Protein AF-A0A397CQ37-F1 (afdb_monomer_lite)

Secondary structure (DSSP, 8-state):
-HHHHHHHHHHHHTT-SSPP-PPPPPHHHHHHHHHHHHTTS-HHHHHHHHHHTT-S---------------HHHHHHHHHH--------TTTT--------

Foldseek 3Di:
DVVVLQVVQCVVCPVPPDDRDDDDDDPVVVVVVVCVVCVPPDPCVVVVVCVVVVPPVPDPPPPDPPPPPDPPVNVVVCCVVPPPPPPPDPVVPDPPPDDDD

Organism: Aphanomyces astaci (NCBI:txid112090)

Radius of gyration: 30.52 Å; chains: 1; bounding box: 76×52×57 Å

Sequence (101 aa):
MWIDSIRRQVLRHKSQTETFQLQAPKRPTLLRWITGAWSGLADSIILNGFAKCKIGAEVEVVSEPSEEVMSSDMLSDLVARCAIEDTIDPLDDLDINSDDE

Structure (mmCIF, N/CA/C/O backbone):
data_AF-A0A397CQ37-F1
#
_entry.id   AF-A0A397CQ37-F1
#
loop_
_atom_site.group_PDB
_atom_site.id
_atom_site.type_symbol
_atom_site.label_atom_id
_atom_site.label_alt_id
_atom_site.label_comp_id
_atom_site.label_asym_id
_atom_site.label_entity_id
_atom_site.label_seq_id
_atom_site.pdbx_PDB_ins_code
_atom_site.Cartn_x
_atom_site.Cartn_y
_atom_site.Cartn_z
_atom_site.occupancy
_atom_site.B_iso_or_equiv
_atom_site.auth_seq_id
_atom_site.auth_comp_id
_atom_site.auth_asym_id
_atom_site.auth_atom_id
_atom_site.pdbx_PDB_model_num
ATOM 1 N N . MET A 1 1 ? -10.450 -3.101 -2.259 1.00 84.56 1 MET A N 1
ATOM 2 C CA . MET A 1 1 ? -9.525 -1.946 -2.317 1.00 84.56 1 MET A CA 1
ATOM 3 C C . MET A 1 1 ? -9.426 -1.247 -0.958 1.00 84.56 1 MET A C 1
ATOM 5 O O . MET A 1 1 ? -10.079 -1.689 -0.014 1.00 84.56 1 MET A O 1
ATOM 9 N N . TRP A 1 2 ? -8.602 -0.195 -0.844 1.00 88.88 2 TRP A N 1
ATOM 10 C CA . TRP A 1 2 ? -8.375 0.558 0.400 1.00 88.88 2 TRP A CA 1
ATOM 11 C C . TRP A 1 2 ? -9.675 1.102 1.018 1.00 88.88 2 TRP A C 1
ATOM 13 O O . TRP A 1 2 ? -9.927 0.872 2.200 1.00 88.88 2 TRP A O 1
ATOM 23 N N . ILE A 1 3 ? -10.560 1.689 0.201 1.00 92.19 3 ILE A N 1
ATOM 24 C CA . ILE A 1 3 ? -11.881 2.180 0.629 1.00 92.19 3 ILE A CA 1
ATOM 25 C C . ILE A 1 3 ? -12.712 1.077 1.286 1.00 92.19 3 ILE A C 1
ATOM 27 O O . ILE A 1 3 ? -13.286 1.289 2.350 1.00 92.19 3 ILE A O 1
ATOM 31 N N . ASP A 1 4 ? -12.754 -0.122 0.701 1.00 94.06 4 ASP A N 1
ATOM 32 C CA . ASP A 1 4 ? -13.539 -1.225 1.270 1.00 94.06 4 ASP A CA 1
ATOM 33 C C . ASP A 1 4 ? -12.976 -1.685 2.615 1.00 94.06 4 ASP A C 1
ATOM 35 O O . ASP A 1 4 ? -13.720 -2.144 3.480 1.00 94.06 4 ASP A O 1
ATOM 39 N N . SER A 1 5 ? -11.658 -1.570 2.803 1.00 93.62 5 SER A N 1
ATOM 40 C CA . SER A 1 5 ? -11.016 -1.855 4.084 1.00 93.62 5 SER A CA 1
ATOM 41 C C . SER A 1 5 ? -11.465 -0.865 5.153 1.00 93.62 5 SER A C 1
ATOM 43 O O . SER A 1 5 ? -11.888 -1.295 6.223 1.00 93.62 5 SER A O 1
ATOM 45 N N . ILE A 1 6 ? -11.454 0.435 4.844 1.00 94.62 6 ILE A N 1
ATOM 46 C CA . ILE A 1 6 ? -11.920 1.484 5.761 1.00 94.62 6 ILE A CA 1
ATOM 47 C C . ILE A 1 6 ? -13.405 1.301 6.065 1.00 94.62 6 ILE A C 1
ATOM 49 O O . ILE A 1 6 ? -13.787 1.266 7.231 1.00 94.62 6 ILE A O 1
ATOM 53 N N . ARG A 1 7 ? -14.243 1.090 5.041 1.00 95.94 7 ARG A N 1
ATOM 54 C CA . ARG A 1 7 ? -15.682 0.843 5.222 1.00 95.94 7 ARG A CA 1
ATOM 55 C C . ARG A 1 7 ? -15.940 -0.331 6.161 1.00 95.94 7 ARG A C 1
ATOM 57 O O . ARG A 1 7 ? -16.759 -0.209 7.064 1.00 95.94 7 ARG A O 1
ATOM 64 N N . ARG A 1 8 ? -15.223 -1.449 5.998 1.00 95.44 8 ARG A N 1
ATOM 65 C CA . ARG A 1 8 ? -15.337 -2.604 6.904 1.00 95.44 8 ARG A CA 1
ATOM 66 C C . ARG A 1 8 ? -14.901 -2.279 8.329 1.00 95.44 8 ARG A C 1
ATOM 68 O O . ARG A 1 8 ? -15.546 -2.754 9.256 1.00 95.44 8 ARG A O 1
ATOM 75 N N . GLN A 1 9 ? -13.832 -1.506 8.513 1.00 95.94 9 GLN A N 1
ATOM 76 C CA . GLN A 1 9 ? -13.383 -1.097 9.848 1.00 95.94 9 GLN A CA 1
ATOM 77 C C . GLN A 1 9 ? -14.421 -0.209 10.536 1.00 95.94 9 GLN A C 1
ATOM 79 O O . GLN A 1 9 ? -14.802 -0.496 11.665 1.00 95.94 9 GLN A O 1
ATOM 84 N N . VAL A 1 10 ? -14.954 0.788 9.824 1.00 95.56 10 VAL A N 1
ATOM 85 C CA . VAL A 1 10 ? -16.023 1.657 10.332 1.00 95.56 10 VAL A CA 1
ATOM 86 C C . VAL A 1 10 ? -17.261 0.836 10.686 1.00 95.56 10 VAL A C 1
ATOM 88 O O . VAL A 1 10 ? -17.796 0.972 11.778 1.00 95.56 10 VAL A O 1
ATOM 91 N N . LEU A 1 11 ? -17.697 -0.066 9.801 1.00 95.88 11 LEU A N 1
ATOM 92 C CA . LEU A 1 11 ? -18.861 -0.923 10.047 1.00 95.88 11 LEU A CA 1
ATOM 93 C C . LEU A 1 11 ? -18.687 -1.823 11.276 1.00 95.88 11 LEU A C 1
ATOM 95 O O . LEU A 1 11 ? -19.638 -1.984 12.031 1.00 95.88 11 LEU A O 1
ATOM 99 N N . ARG A 1 12 ? -17.491 -2.384 11.488 1.00 93.94 12 ARG A N 1
ATOM 100 C CA . ARG A 1 12 ? -17.178 -3.204 12.672 1.00 93.94 12 ARG A CA 1
ATOM 101 C C . ARG A 1 12 ? -17.141 -2.390 13.961 1.00 93.94 12 ARG A C 1
ATOM 103 O O . ARG A 1 12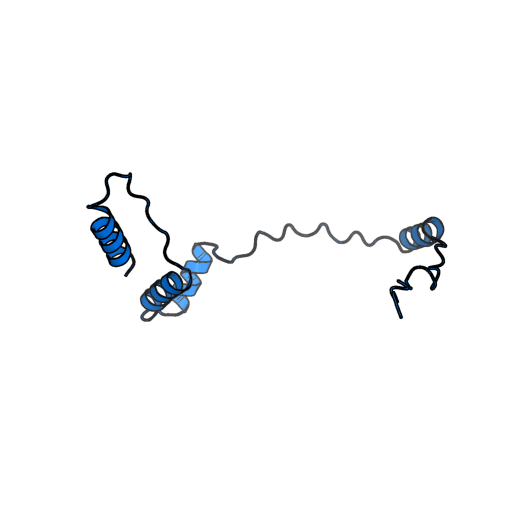 ? -17.452 -2.923 15.016 1.00 93.94 12 ARG A O 1
ATOM 110 N N . HIS A 1 13 ? -16.743 -1.126 13.869 1.00 95.75 13 HIS A N 1
ATOM 111 C CA . HIS A 1 13 ? -16.637 -0.240 15.021 1.00 95.75 13 HIS A CA 1
ATOM 112 C C . HIS A 1 13 ? -17.983 0.360 15.444 1.00 95.75 13 HIS A C 1
ATOM 114 O O . HIS A 1 13 ? -18.152 0.678 16.609 1.00 95.75 13 HIS A O 1
ATOM 120 N N . LYS A 1 14 ? -18.987 0.427 14.557 1.00 92.94 14 LYS A N 1
ATOM 121 C CA . LYS A 1 14 ? -20.309 1.018 14.861 1.00 92.94 14 LYS A CA 1
ATOM 122 C C . LYS A 1 14 ? -21.000 0.494 16.127 1.00 92.94 14 LYS A C 1
ATOM 124 O O . LYS A 1 14 ? -21.851 1.192 16.662 1.00 92.94 14 LYS A O 1
ATOM 129 N N . SER A 1 15 ? -20.697 -0.726 16.567 1.00 89.94 15 SER A N 1
ATOM 130 C CA . SER A 1 15 ? -21.259 -1.320 17.787 1.00 89.94 15 SER A CA 1
ATOM 131 C C . SER A 1 15 ? -20.397 -1.106 19.038 1.00 89.94 15 SER A C 1
ATOM 133 O O . SER A 1 15 ? -20.701 -1.675 20.081 1.00 89.94 15 SER A O 1
ATOM 135 N N . GLN A 1 16 ? -19.301 -0.355 18.936 1.00 92.62 16 GLN A N 1
ATOM 136 C CA . GLN A 1 16 ? -18.353 -0.093 20.015 1.00 92.62 16 GLN A CA 1
ATOM 137 C C . GLN A 1 16 ? -18.582 1.311 20.581 1.00 92.62 16 GLN A C 1
ATOM 139 O O . GLN A 1 16 ? -18.900 2.248 19.852 1.00 92.62 16 GLN A O 1
ATOM 144 N N . THR A 1 17 ? -18.419 1.454 21.893 1.00 91.31 17 THR A N 1
ATOM 145 C CA . THR A 1 17 ? -18.583 2.727 22.614 1.00 91.31 17 THR A CA 1
ATOM 146 C C . THR A 1 17 ? -17.303 3.560 22.660 1.00 91.31 17 THR A C 1
ATOM 148 O O . THR A 1 17 ? -17.331 4.719 23.060 1.00 91.31 17 THR A O 1
ATOM 151 N N . GLU A 1 18 ? -16.175 2.967 22.280 1.00 95.06 18 GLU A N 1
ATOM 152 C CA . GLU A 1 18 ? -14.862 3.608 22.273 1.00 95.06 18 GLU A CA 1
ATOM 153 C C . GLU A 1 18 ? -14.647 4.449 21.010 1.00 95.06 18 GLU A C 1
ATOM 155 O O . GLU A 1 18 ? -15.320 4.261 20.000 1.00 95.06 18 GLU A O 1
ATOM 160 N N . THR A 1 19 ? -13.670 5.356 21.027 1.00 95.94 19 THR A N 1
ATOM 161 C CA . THR A 1 19 ? -13.289 6.138 19.842 1.00 95.94 19 THR A CA 1
ATOM 162 C C . THR A 1 19 ? -12.756 5.232 18.732 1.00 95.94 19 THR A C 1
ATOM 164 O O . THR A 1 19 ? -11.936 4.348 18.973 1.00 95.94 19 THR A O 1
ATOM 167 N N . PHE A 1 20 ? -13.182 5.476 17.490 1.00 95.81 20 PHE A N 1
ATOM 168 C CA . PHE A 1 20 ? -12.688 4.731 16.334 1.00 95.81 20 PHE A CA 1
ATOM 169 C C . PHE A 1 20 ? -11.186 4.942 16.129 1.00 95.81 20 PHE A C 1
ATOM 171 O O . PHE A 1 20 ? -10.737 6.067 15.915 1.00 95.81 20 PHE A O 1
ATOM 178 N N . GLN A 1 21 ? -10.431 3.843 16.119 1.00 96.19 21 GLN A N 1
ATOM 179 C CA . GLN A 1 21 ? -9.010 3.835 15.781 1.00 96.19 21 GLN A CA 1
ATOM 180 C C . GLN A 1 21 ? -8.796 3.150 14.433 1.00 96.19 21 GLN A C 1
ATOM 182 O O . GLN A 1 21 ? -9.000 1.938 14.296 1.00 96.19 21 GLN A O 1
ATOM 187 N N . LEU A 1 22 ? -8.364 3.923 13.435 1.00 95.25 22 LEU A N 1
ATOM 188 C CA . LEU A 1 22 ? -8.102 3.407 12.096 1.00 95.25 22 LEU A CA 1
ATOM 189 C C . LEU A 1 22 ? -6.904 2.453 12.125 1.00 95.25 22 LEU A C 1
ATOM 191 O O . LEU A 1 22 ? -5.783 2.841 12.442 1.00 95.25 22 LEU A O 1
ATOM 195 N N . GLN A 1 23 ? -7.139 1.202 11.743 1.00 94.69 23 GLN A N 1
ATOM 196 C CA . GLN A 1 23 ? -6.103 0.179 11.711 1.00 94.69 23 GLN A CA 1
ATOM 197 C C . GLN A 1 23 ? -5.397 0.176 10.360 1.00 94.69 23 GLN A C 1
ATOM 199 O O . GLN A 1 23 ? -6.024 0.004 9.304 1.00 94.69 23 GLN A O 1
ATOM 204 N N . ALA A 1 24 ? -4.073 0.312 10.398 1.00 93.56 24 ALA A N 1
ATOM 205 C CA . ALA A 1 24 ? -3.250 0.217 9.206 1.00 93.56 24 ALA A CA 1
ATOM 206 C C . ALA A 1 24 ? -3.322 -1.204 8.604 1.00 93.56 24 ALA A C 1
ATOM 208 O O . ALA A 1 24 ? -3.282 -2.206 9.326 1.00 93.56 24 ALA A O 1
ATOM 209 N N . PRO A 1 25 ? -3.436 -1.335 7.273 1.00 94.62 25 PRO A N 1
ATOM 210 C CA . PRO A 1 25 ? -3.354 -2.630 6.611 1.00 94.62 25 PRO A CA 1
ATOM 211 C C . PRO A 1 25 ? -1.947 -3.229 6.748 1.00 94.62 25 PRO A C 1
ATOM 213 O O . PRO A 1 25 ? -0.940 -2.526 6.714 1.00 94.62 25 PRO A O 1
ATOM 216 N N . LYS A 1 26 ? -1.869 -4.560 6.824 1.00 94.31 26 LYS A N 1
ATOM 217 C CA . LYS A 1 26 ? -0.585 -5.276 6.817 1.00 94.31 26 LYS A CA 1
ATOM 218 C C . LYS A 1 26 ? 0.151 -5.083 5.484 1.00 94.31 26 LYS A C 1
ATOM 220 O O . LYS A 1 26 ? -0.483 -4.958 4.432 1.00 94.31 26 LYS A O 1
ATOM 225 N N . ARG A 1 27 ? 1.485 -5.187 5.511 1.00 94.81 27 ARG A N 1
ATOM 226 C CA . ARG A 1 27 ? 2.360 -5.073 4.327 1.00 94.81 27 ARG A CA 1
ATOM 227 C C . ARG A 1 27 ? 1.903 -5.919 3.121 1.00 94.81 27 ARG A C 1
ATOM 229 O O . ARG A 1 27 ? 1.826 -5.354 2.033 1.00 94.81 27 ARG A O 1
ATOM 236 N N . PRO A 1 28 ? 1.511 -7.204 3.257 1.00 96.12 28 PRO A N 1
ATOM 237 C CA . PRO A 1 28 ? 1.053 -7.995 2.107 1.00 96.12 28 PRO A CA 1
ATOM 238 C C . PRO A 1 28 ? -0.222 -7.444 1.455 1.00 96.12 28 PRO A C 1
ATOM 240 O O . PRO A 1 28 ? -0.404 -7.533 0.243 1.00 96.12 28 PRO A O 1
ATOM 243 N N . THR A 1 29 ? -1.112 -6.855 2.255 1.00 95.25 29 THR A N 1
ATOM 244 C CA . THR A 1 29 ? -2.349 -6.238 1.767 1.00 95.25 29 THR A CA 1
ATOM 245 C C . THR A 1 29 ? -2.049 -4.967 0.980 1.00 95.25 29 THR A C 1
ATOM 247 O O . THR A 1 29 ? -2.628 -4.771 -0.086 1.00 95.25 29 THR A O 1
ATOM 250 N N . LEU A 1 30 ? -1.122 -4.139 1.477 1.00 94.06 30 LEU A N 1
ATOM 251 C CA . LEU A 1 30 ? -0.652 -2.945 0.772 1.00 94.06 30 LEU A CA 1
ATOM 252 C C . LEU A 1 30 ? -0.012 -3.305 -0.567 1.00 94.06 30 LEU A C 1
ATOM 254 O O . LEU A 1 30 ? -0.419 -2.758 -1.587 1.00 94.06 30 LEU A O 1
ATOM 258 N N . LEU A 1 31 ? 0.915 -4.270 -0.578 1.00 94.31 31 LEU A N 1
ATOM 259 C CA . LEU A 1 31 ? 1.566 -4.725 -1.809 1.00 94.31 31 LEU A CA 1
ATOM 260 C C . LEU A 1 31 ? 0.544 -5.194 -2.841 1.00 94.31 31 LEU A C 1
ATOM 262 O O . LEU A 1 31 ? 0.625 -4.787 -3.990 1.00 94.31 31 LEU A O 1
ATOM 266 N N . ARG A 1 32 ? -0.471 -5.961 -2.426 1.00 95.00 32 ARG A N 1
ATOM 267 C CA . ARG A 1 32 ? -1.548 -6.399 -3.325 1.00 95.00 32 ARG A CA 1
ATOM 268 C C . ARG A 1 32 ? -2.345 -5.236 -3.921 1.00 95.00 32 ARG A C 1
ATOM 270 O O . ARG A 1 32 ? -2.768 -5.313 -5.068 1.00 95.00 32 ARG A O 1
ATOM 277 N N . TRP A 1 33 ? -2.618 -4.188 -3.145 1.00 94.62 33 TRP A N 1
ATOM 278 C CA . TRP A 1 33 ? -3.328 -3.015 -3.665 1.00 94.62 33 TRP A CA 1
ATOM 279 C C . TRP A 1 33 ? -2.468 -2.219 -4.639 1.00 94.62 33 TRP A C 1
ATOM 281 O O . TRP A 1 33 ? -2.984 -1.782 -5.660 1.00 94.62 33 TRP A O 1
ATOM 291 N N . ILE A 1 34 ? -1.177 -2.071 -4.337 1.00 91.88 34 ILE A N 1
ATOM 292 C CA . ILE A 1 34 ? -0.209 -1.384 -5.193 1.00 91.88 34 ILE A CA 1
ATOM 293 C C . ILE A 1 34 ? -0.057 -2.134 -6.517 1.00 91.88 34 ILE A C 1
ATOM 295 O O . ILE A 1 34 ? -0.299 -1.560 -7.573 1.00 91.88 34 ILE A O 1
ATOM 299 N N . THR A 1 35 ? 0.247 -3.434 -6.474 1.00 92.56 35 THR A N 1
ATOM 300 C CA . THR A 1 35 ? 0.407 -4.245 -7.689 1.00 92.56 35 THR A CA 1
ATOM 301 C C . THR A 1 35 ? -0.882 -4.307 -8.500 1.00 92.56 35 THR A C 1
ATOM 303 O O . THR A 1 35 ? -0.843 -4.206 -9.721 1.00 92.56 35 THR A O 1
ATOM 306 N N . GLY A 1 36 ? -2.039 -4.397 -7.837 1.00 93.69 36 GLY A N 1
ATOM 307 C CA . GLY A 1 36 ? -3.339 -4.341 -8.500 1.00 93.69 36 GLY A CA 1
ATOM 308 C C . GLY A 1 36 ? -3.642 -2.992 -9.158 1.00 93.69 36 GLY A C 1
ATOM 309 O O . GLY A 1 36 ? -4.311 -2.968 -10.182 1.00 93.69 36 GLY A O 1
ATOM 310 N N . ALA A 1 37 ? -3.159 -1.876 -8.604 1.00 91.31 37 ALA A N 1
ATOM 311 C CA . ALA A 1 37 ? -3.301 -0.555 -9.218 1.00 91.31 37 ALA A CA 1
ATOM 312 C C . ALA A 1 37 ? -2.343 -0.353 -10.404 1.00 91.31 37 ALA A C 1
ATOM 314 O O . ALA A 1 37 ? -2.635 0.426 -11.307 1.00 91.31 37 ALA A O 1
ATOM 315 N N . TRP A 1 38 ? -1.206 -1.050 -10.399 1.00 94.25 38 TRP A N 1
ATOM 316 C CA . TRP A 1 38 ? -0.184 -0.965 -11.440 1.00 94.25 38 TRP A CA 1
ATOM 317 C C . TRP A 1 38 ? -0.367 -1.956 -12.589 1.00 94.25 38 TRP A C 1
ATOM 319 O O . TRP A 1 38 ? 0.239 -1.762 -13.633 1.00 94.25 38 TRP A O 1
ATOM 329 N N . SER A 1 39 ? -1.214 -2.977 -12.446 1.00 93.38 39 SER A N 1
ATOM 330 C CA . SER A 1 39 ? -1.347 -4.079 -13.416 1.00 93.38 39 SER A CA 1
ATOM 331 C C . SER A 1 39 ? -1.743 -3.666 -14.842 1.00 93.38 39 SER A C 1
ATOM 333 O O . SER A 1 39 ? -1.564 -4.455 -15.764 1.00 93.38 39 SER A O 1
ATOM 335 N N . GLY A 1 40 ? -2.275 -2.457 -15.033 1.00 91.69 40 GLY A N 1
ATOM 336 C CA . GLY A 1 40 ? -2.610 -1.889 -16.345 1.00 91.69 40 GLY A CA 1
ATOM 337 C C . GLY A 1 40 ? -1.748 -0.694 -16.759 1.00 91.69 40 GLY A C 1
ATOM 338 O O . GLY A 1 40 ? -2.077 -0.025 -17.736 1.00 91.69 40 GLY A O 1
ATOM 339 N N . LEU A 1 41 ? -0.695 -0.375 -16.006 1.00 95.50 41 LEU A N 1
ATOM 340 C CA . LEU A 1 41 ? 0.199 0.744 -16.289 1.00 95.50 41 LEU A CA 1
ATOM 341 C C . LEU A 1 41 ? 1.472 0.245 -16.972 1.00 95.50 41 LEU A C 1
ATOM 343 O O . LEU A 1 41 ? 1.967 -0.834 -16.668 1.00 95.50 41 LEU A O 1
ATOM 347 N N . ALA A 1 42 ? 2.024 1.060 -17.869 1.00 96.31 42 ALA A N 1
ATOM 348 C CA . ALA A 1 42 ? 3.352 0.806 -18.410 1.00 96.31 42 ALA A CA 1
ATOM 349 C C . ALA A 1 42 ? 4.424 1.064 -17.341 1.00 96.31 42 ALA A C 1
ATOM 351 O O . ALA A 1 42 ? 4.331 2.042 -16.591 1.00 96.31 42 ALA A O 1
ATOM 352 N N . ASP A 1 43 ? 5.486 0.259 -17.341 1.00 93.69 43 ASP A N 1
ATOM 353 C CA . ASP A 1 43 ? 6.609 0.392 -16.403 1.00 93.69 43 ASP A CA 1
ATOM 354 C C . ASP A 1 43 ? 7.210 1.802 -16.412 1.00 93.69 43 ASP A C 1
ATOM 356 O O . ASP A 1 43 ? 7.549 2.348 -15.364 1.00 93.69 43 ASP A O 1
ATOM 360 N N . SER A 1 44 ? 7.264 2.446 -17.582 1.00 95.94 44 SER A N 1
ATOM 361 C CA . SER A 1 44 ? 7.758 3.819 -17.727 1.00 95.94 44 SER A CA 1
ATOM 362 C C . SER A 1 44 ? 6.963 4.834 -16.902 1.00 95.94 44 SER A C 1
ATOM 364 O O . SER A 1 44 ? 7.552 5.763 -16.354 1.00 95.94 44 SER A O 1
ATOM 366 N N . ILE A 1 45 ? 5.645 4.655 -16.763 1.00 95.56 45 ILE A N 1
ATOM 367 C CA . ILE A 1 45 ? 4.784 5.524 -15.951 1.00 95.56 45 ILE A CA 1
ATOM 368 C C . ILE A 1 45 ? 5.090 5.333 -14.467 1.00 95.56 45 ILE A C 1
ATOM 370 O O . ILE A 1 45 ? 5.203 6.317 -13.733 1.00 95.56 45 ILE A O 1
ATOM 374 N N . ILE A 1 46 ? 5.265 4.082 -14.035 1.00 93.69 46 ILE A N 1
ATOM 375 C CA . ILE A 1 46 ? 5.587 3.747 -12.645 1.00 93.69 46 ILE A CA 1
ATOM 376 C C . ILE A 1 46 ? 6.961 4.330 -12.291 1.00 93.69 46 ILE A C 1
ATOM 378 O O . ILE A 1 46 ? 7.066 5.125 -11.359 1.00 93.69 46 ILE A O 1
ATOM 382 N N . LEU A 1 47 ? 7.993 4.026 -13.082 1.00 92.69 47 LEU A N 1
ATOM 383 C CA . LEU A 1 47 ? 9.365 4.497 -12.866 1.00 92.69 47 LEU A CA 1
ATOM 384 C C . LEU A 1 47 ? 9.472 6.029 -12.893 1.00 92.69 47 LEU A C 1
ATOM 386 O O . LEU A 1 47 ? 10.125 6.618 -12.032 1.00 92.69 47 LEU A O 1
ATOM 390 N N . ASN A 1 48 ? 8.789 6.697 -13.830 1.00 93.88 48 ASN A N 1
ATOM 391 C CA . ASN A 1 48 ? 8.753 8.161 -13.889 1.00 93.88 48 ASN A CA 1
ATOM 392 C C . ASN A 1 48 ? 8.107 8.761 -12.629 1.00 93.88 48 ASN A C 1
ATOM 394 O O . ASN A 1 48 ? 8.590 9.768 -12.112 1.00 93.88 48 ASN A O 1
ATOM 398 N N . GLY A 1 49 ? 7.054 8.123 -12.107 1.00 92.25 49 GLY A N 1
ATOM 399 C CA . GLY A 1 49 ? 6.428 8.496 -10.841 1.00 92.25 49 GLY A CA 1
ATOM 400 C C . GLY A 1 49 ? 7.395 8.401 -9.660 1.00 92.25 49 GLY A C 1
ATOM 401 O O . GLY A 1 49 ? 7.536 9.367 -8.915 1.00 92.25 49 GLY A O 1
ATOM 402 N N . PHE A 1 50 ? 8.118 7.283 -9.530 1.00 91.75 50 PHE A N 1
ATOM 403 C CA . PHE A 1 50 ? 9.140 7.113 -8.488 1.00 91.75 50 PHE A CA 1
ATOM 404 C C . PHE A 1 50 ? 10.229 8.189 -8.567 1.00 91.75 50 PHE A C 1
ATOM 406 O O . PHE A 1 50 ? 10.533 8.818 -7.552 1.00 91.75 50 PHE A O 1
ATOM 413 N N . ALA A 1 51 ? 10.747 8.464 -9.769 1.00 90.94 51 ALA A N 1
ATOM 414 C CA . ALA A 1 51 ? 11.764 9.490 -9.990 1.00 90.94 51 ALA A CA 1
ATOM 415 C C . ALA A 1 51 ? 11.268 10.896 -9.612 1.00 90.94 51 ALA A C 1
ATOM 417 O O . ALA A 1 51 ? 11.934 11.614 -8.868 1.00 90.94 51 ALA A O 1
ATOM 418 N N . LYS A 1 52 ? 10.067 11.285 -10.062 1.00 92.44 52 LYS A N 1
ATOM 419 C CA . LYS A 1 52 ? 9.471 12.594 -9.738 1.00 92.44 52 LYS A CA 1
ATOM 420 C C . LYS A 1 52 ? 9.180 12.761 -8.252 1.00 92.44 52 LYS A C 1
ATOM 422 O O . LYS A 1 52 ? 9.331 13.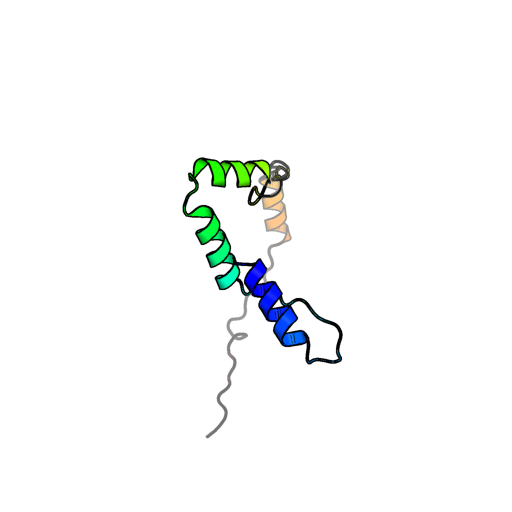858 -7.723 1.00 92.44 52 LYS A O 1
ATOM 427 N N . CYS A 1 53 ? 8.768 11.688 -7.585 1.00 89.00 53 CYS A N 1
ATOM 428 C CA . CYS A 1 53 ? 8.491 11.697 -6.153 1.00 89.00 53 CYS A CA 1
ATOM 429 C C . CYS A 1 53 ? 9.747 11.503 -5.292 1.00 89.00 53 CYS A C 1
ATOM 431 O O . CYS A 1 53 ? 9.627 11.532 -4.070 1.00 89.00 53 CYS A O 1
ATOM 433 N N . LYS A 1 54 ? 10.929 11.308 -5.901 1.00 87.12 54 LYS A N 1
ATOM 434 C CA . LYS A 1 54 ? 12.194 11.012 -5.207 1.00 87.12 54 LYS A CA 1
ATOM 435 C C . LYS A 1 54 ? 12.074 9.822 -4.242 1.00 87.12 54 LYS A C 1
ATOM 437 O O . LYS A 1 54 ? 12.693 9.798 -3.184 1.00 87.12 54 LYS A O 1
ATOM 442 N N . ILE A 1 55 ? 11.251 8.832 -4.589 1.00 82.62 55 ILE A N 1
ATOM 443 C CA . ILE A 1 55 ? 11.048 7.633 -3.769 1.00 82.62 55 ILE A CA 1
ATOM 444 C C . ILE A 1 55 ? 12.142 6.630 -4.135 1.00 82.62 55 ILE A C 1
ATOM 446 O O . ILE A 1 55 ? 12.208 6.192 -5.279 1.00 82.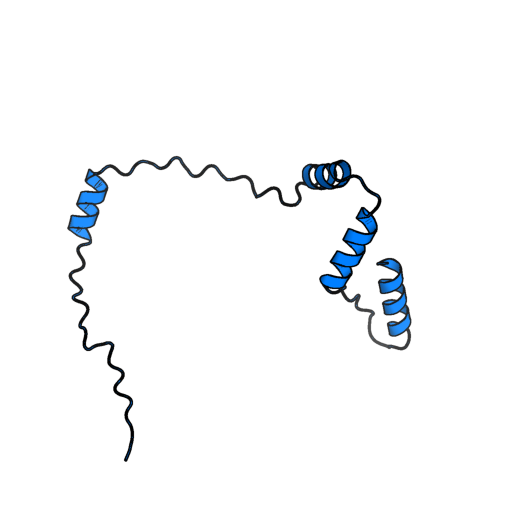62 55 ILE A O 1
ATOM 450 N N . GLY A 1 56 ? 12.991 6.263 -3.174 1.00 71.19 56 GLY A N 1
ATOM 451 C CA . GLY A 1 56 ? 14.099 5.325 -3.400 1.00 71.19 56 GLY A CA 1
ATOM 452 C C . GLY A 1 56 ? 15.315 5.927 -4.109 1.00 71.19 56 GLY A C 1
ATOM 453 O O . GLY A 1 56 ? 16.278 5.207 -4.347 1.00 71.19 56 GLY A O 1
ATOM 454 N N . ALA A 1 57 ? 15.297 7.230 -4.414 1.00 64.31 57 ALA A N 1
ATOM 455 C CA . ALA A 1 57 ? 16.530 7.964 -4.652 1.00 64.31 57 ALA A CA 1
ATOM 456 C C . ALA A 1 57 ? 17.218 8.103 -3.293 1.00 64.31 57 ALA A C 1
ATOM 458 O O . ALA A 1 57 ? 16.682 8.744 -2.387 1.00 64.31 57 ALA A O 1
ATOM 459 N N . GLU A 1 58 ? 18.337 7.407 -3.137 1.00 59.44 58 GLU A N 1
ATOM 460 C CA . GLU A 1 58 ? 19.208 7.520 -1.979 1.00 59.44 58 GLU A CA 1
ATOM 461 C C . GLU A 1 58 ? 19.488 8.998 -1.691 1.00 59.44 58 GLU A C 1
ATOM 463 O O . GLU A 1 58 ? 19.623 9.816 -2.607 1.00 59.44 58 GLU A O 1
ATOM 468 N N . VAL A 1 59 ? 19.471 9.321 -0.396 1.00 58.12 59 VAL A N 1
ATOM 469 C CA . VAL A 1 59 ? 19.934 10.587 0.170 1.00 58.12 59 VAL A CA 1
ATOM 470 C C . VAL A 1 59 ? 21.185 11.002 -0.585 1.00 58.12 59 VAL A C 1
ATOM 472 O O . VAL A 1 59 ? 22.062 10.169 -0.792 1.00 58.12 59 VAL A O 1
ATOM 475 N N . GLU A 1 60 ? 21.209 12.260 -1.029 1.00 54.47 60 GLU A N 1
ATOM 476 C CA . GLU A 1 60 ? 22.387 12.925 -1.578 1.00 54.47 60 GLU A CA 1
ATOM 477 C C . GLU A 1 60 ? 23.619 12.373 -0.868 1.00 54.47 60 GLU A C 1
ATOM 479 O O . GLU A 1 60 ? 23.771 12.577 0.338 1.00 54.47 60 GLU A O 1
ATOM 484 N N . VAL A 1 61 ? 24.416 11.576 -1.587 1.00 55.22 61 VAL A N 1
ATOM 485 C CA . VAL A 1 61 ? 25.723 11.148 -1.112 1.00 55.22 61 VAL A CA 1
ATOM 486 C C . VAL A 1 61 ? 26.441 12.464 -0.893 1.00 55.22 61 VAL A C 1
ATOM 488 O O . VAL A 1 61 ? 26.874 13.102 -1.853 1.00 55.22 61 VAL A O 1
ATOM 491 N N . VAL A 1 62 ? 26.440 12.945 0.353 1.00 54.16 62 VAL A N 1
ATOM 492 C CA . VAL A 1 62 ? 27.344 13.994 0.791 1.00 54.16 62 VAL A CA 1
ATOM 493 C C . VAL A 1 62 ? 28.678 13.423 0.391 1.00 54.16 62 VAL A C 1
ATOM 495 O O . VAL A 1 62 ? 29.075 12.400 0.942 1.00 54.16 62 VAL A O 1
ATOM 498 N N . SER A 1 63 ? 29.246 13.993 -0.673 1.00 55.41 63 SER A N 1
ATOM 499 C CA . SER A 1 63 ? 30.520 13.578 -1.231 1.00 55.41 63 SER A CA 1
ATOM 500 C C . SER A 1 63 ? 31.418 13.327 -0.037 1.00 55.41 63 SER A C 1
ATOM 502 O O . SER A 1 63 ? 31.638 14.266 0.736 1.00 55.41 63 SER A O 1
ATOM 504 N N . GLU A 1 64 ? 31.820 12.071 0.188 1.00 55.94 64 GLU A N 1
ATOM 505 C CA . GLU A 1 64 ? 32.761 11.799 1.265 1.00 55.94 64 GLU A CA 1
ATOM 506 C C . GLU A 1 64 ? 33.910 12.789 1.060 1.00 55.94 64 GLU A C 1
ATOM 508 O O . GLU A 1 64 ? 34.317 12.992 -0.098 1.00 55.94 64 GLU A O 1
ATOM 513 N N . PRO A 1 65 ? 34.329 13.527 2.110 1.00 52.75 65 PRO A N 1
ATOM 514 C CA . PRO A 1 65 ? 35.454 14.430 1.963 1.00 52.75 65 PRO A CA 1
ATOM 515 C C . PRO A 1 65 ? 36.559 13.587 1.346 1.00 52.75 65 PRO A C 1
ATOM 517 O O . PRO A 1 65 ? 36.828 12.498 1.853 1.00 52.75 65 PRO A O 1
ATOM 520 N N . SER A 1 66 ? 37.069 14.042 0.193 1.00 55.59 66 SER A N 1
ATOM 521 C CA . SER A 1 66 ? 38.086 13.343 -0.593 1.00 55.59 66 SER A CA 1
ATOM 522 C C . SER A 1 66 ? 39.031 12.649 0.364 1.00 55.59 66 SER A C 1
ATOM 524 O O . SER A 1 66 ? 39.541 13.355 1.233 1.00 55.59 66 SER A O 1
ATOM 526 N N . GLU A 1 67 ? 39.201 11.328 0.246 1.00 56.94 67 GLU A N 1
ATOM 527 C CA . GLU A 1 67 ? 40.153 10.578 1.062 1.00 56.94 67 GLU A CA 1
ATOM 528 C C . GLU A 1 67 ? 41.460 11.376 1.092 1.00 56.94 67 GLU A C 1
ATOM 530 O O . GLU A 1 67 ? 42.207 11.410 0.110 1.00 56.94 67 GLU A O 1
ATOM 535 N N . GLU A 1 68 ? 41.699 12.119 2.176 1.00 63.00 68 GLU A N 1
ATOM 536 C CA . GLU A 1 68 ? 42.988 12.737 2.398 1.00 63.00 68 GLU A CA 1
ATOM 537 C C . GLU A 1 68 ? 43.888 11.542 2.635 1.00 63.00 68 GLU A C 1
ATOM 539 O O . GLU A 1 68 ? 43.848 10.921 3.696 1.00 63.00 68 GLU A O 1
ATOM 544 N N . VAL A 1 69 ? 44.597 11.150 1.576 1.00 64.62 69 VAL A N 1
ATOM 545 C CA . VAL A 1 69 ? 45.528 10.032 1.567 1.00 64.62 69 VAL A CA 1
ATOM 546 C C . VAL A 1 69 ? 46.464 10.248 2.744 1.00 64.62 69 VAL A C 1
ATOM 548 O O . VAL A 1 69 ? 47.354 11.100 2.693 1.00 64.62 69 VAL A O 1
ATOM 551 N N . MET A 1 70 ? 46.226 9.521 3.836 1.00 62.34 70 MET A N 1
ATOM 552 C CA . MET A 1 70 ? 47.099 9.576 4.995 1.00 62.34 70 MET A CA 1
ATOM 553 C C . MET A 1 70 ? 48.496 9.214 4.502 1.00 62.34 70 MET A C 1
ATOM 555 O O . MET A 1 70 ? 48.697 8.135 3.941 1.00 62.34 70 MET A O 1
ATOM 559 N N . SER A 1 71 ? 49.452 10.134 4.659 1.00 71.69 71 SER A N 1
ATOM 560 C CA . SER A 1 71 ? 50.832 9.871 4.253 1.00 71.69 71 SER A CA 1
ATOM 561 C C . SER A 1 71 ? 51.314 8.580 4.917 1.00 71.69 71 SER A C 1
ATOM 563 O O . SER A 1 71 ? 51.018 8.328 6.089 1.00 71.69 71 SER A O 1
ATOM 565 N N . SER A 1 72 ? 52.098 7.786 4.188 1.00 73.31 72 SER A N 1
ATOM 566 C CA . SER A 1 72 ? 52.754 6.578 4.706 1.00 73.31 72 SER A CA 1
ATOM 567 C C . SER A 1 72 ? 53.505 6.837 6.021 1.00 73.31 72 SER A C 1
ATOM 569 O O . SER A 1 72 ? 53.630 5.942 6.859 1.00 73.31 72 SER A O 1
ATOM 571 N N . ASP A 1 73 ? 53.962 8.072 6.229 1.00 77.06 73 ASP A N 1
ATOM 572 C CA . ASP A 1 73 ? 54.647 8.504 7.446 1.00 77.06 73 ASP A CA 1
ATOM 573 C C . ASP A 1 73 ? 53.710 8.530 8.667 1.00 77.06 73 ASP A C 1
ATOM 575 O O . ASP A 1 73 ? 54.103 8.120 9.756 1.00 77.06 73 ASP A O 1
ATOM 579 N N . MET A 1 74 ? 52.447 8.940 8.488 1.00 76.50 74 MET A N 1
ATOM 580 C CA . MET A 1 74 ? 51.428 8.953 9.550 1.00 76.50 74 MET A CA 1
ATOM 581 C C . MET A 1 74 ? 51.032 7.529 9.963 1.00 76.50 74 MET A C 1
ATOM 583 O O . MET A 1 74 ? 50.865 7.250 11.148 1.00 76.50 74 MET A O 1
ATOM 587 N N . LEU A 1 75 ? 50.924 6.611 8.994 1.00 72.75 75 LEU A N 1
ATOM 588 C CA . LEU A 1 75 ? 50.671 5.189 9.260 1.00 72.75 75 LEU A CA 1
ATOM 589 C C . LEU A 1 75 ? 51.841 4.540 10.010 1.00 72.75 75 LEU A C 1
ATOM 591 O O . LEU A 1 75 ? 51.624 3.747 10.924 1.00 72.75 75 LEU A O 1
ATOM 595 N N . SER A 1 76 ? 53.074 4.913 9.661 1.00 78.94 76 SER A N 1
ATOM 596 C CA . SER A 1 76 ? 54.278 4.403 10.326 1.00 78.94 76 SER A CA 1
ATOM 597 C C . SER A 1 76 ? 54.375 4.881 11.779 1.00 78.94 76 SER A C 1
ATOM 599 O O . SER A 1 76 ? 54.706 4.090 12.660 1.00 78.94 76 SER A O 1
ATOM 601 N N . ASP A 1 77 ? 54.030 6.144 12.053 1.00 81.50 77 ASP A N 1
ATOM 602 C CA . ASP A 1 77 ? 53.983 6.696 13.415 1.00 81.5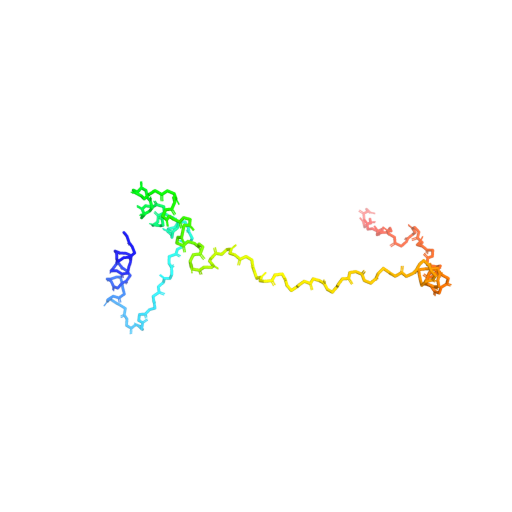0 77 ASP A CA 1
ATOM 603 C C . ASP A 1 77 ? 52.885 6.034 14.268 1.00 81.50 77 ASP A C 1
ATOM 605 O O . ASP A 1 77 ? 53.099 5.752 15.446 1.00 81.50 77 ASP A O 1
ATOM 609 N N . LEU A 1 78 ? 51.734 5.696 13.672 1.00 73.81 78 LEU A N 1
ATOM 610 C CA . LEU A 1 78 ? 50.670 4.966 14.364 1.00 73.81 78 LEU A CA 1
ATOM 611 C C . LEU A 1 78 ? 51.093 3.535 14.719 1.00 73.81 78 LEU A C 1
ATOM 613 O O . LEU A 1 78 ? 50.891 3.112 15.850 1.00 73.81 78 LEU A O 1
ATOM 617 N N . VAL A 1 79 ? 51.729 2.805 13.798 1.00 73.50 79 VAL A N 1
ATOM 618 C CA . VAL A 1 79 ? 52.269 1.459 14.078 1.00 73.50 79 VAL A CA 1
ATOM 619 C C . VAL A 1 79 ? 53.349 1.516 15.161 1.00 73.50 79 VAL A C 1
ATOM 621 O O . VAL A 1 79 ? 53.382 0.659 16.040 1.00 73.50 79 VAL A O 1
ATOM 624 N N . ALA A 1 80 ? 54.194 2.550 15.150 1.00 78.56 80 ALA A N 1
ATOM 625 C CA . ALA A 1 80 ? 55.215 2.742 16.175 1.00 78.56 80 ALA A CA 1
ATOM 626 C C . ALA A 1 80 ? 54.627 3.075 17.559 1.00 78.56 80 ALA A C 1
ATOM 628 O O . ALA A 1 80 ? 55.216 2.715 18.576 1.00 78.56 80 ALA A O 1
ATOM 629 N N . ARG A 1 81 ? 53.480 3.767 17.613 1.00 67.81 81 ARG A N 1
ATOM 630 C CA . ARG A 1 81 ? 52.845 4.225 18.864 1.00 67.81 81 ARG A CA 1
ATOM 631 C C . ARG A 1 81 ? 51.751 3.306 19.401 1.00 67.81 81 ARG A C 1
ATOM 633 O O . ARG A 1 81 ? 51.469 3.358 20.593 1.00 67.81 81 ARG A O 1
ATOM 640 N N . CYS A 1 82 ? 51.138 2.496 18.545 1.00 63.78 82 CYS A N 1
ATOM 641 C CA . CYS A 1 82 ? 50.017 1.613 18.869 1.00 63.78 82 CYS A CA 1
ATOM 642 C C . CYS A 1 82 ? 50.367 0.131 18.713 1.00 63.78 82 CYS A C 1
ATOM 644 O O . CYS A 1 82 ? 49.463 -0.688 18.577 1.00 63.78 82 CYS A O 1
ATOM 646 N N . ALA A 1 83 ? 51.649 -0.239 18.739 1.00 60.97 83 ALA A N 1
ATOM 647 C CA . ALA A 1 83 ? 52.031 -1.625 18.975 1.00 60.97 83 ALA A CA 1
ATOM 648 C C . ALA A 1 83 ? 51.589 -2.016 20.398 1.00 60.97 83 ALA A C 1
ATOM 650 O O . ALA A 1 83 ? 52.311 -1.809 21.371 1.00 60.97 83 ALA A O 1
ATOM 651 N N . ILE A 1 84 ? 50.353 -2.498 20.523 1.00 60.56 84 ILE A N 1
ATOM 652 C CA . ILE A 1 84 ? 49.827 -3.085 21.752 1.00 60.56 84 ILE A CA 1
ATOM 653 C C . ILE A 1 84 ? 50.417 -4.491 21.818 1.00 60.56 84 ILE A C 1
ATOM 655 O O . ILE A 1 84 ? 50.058 -5.353 21.019 1.00 60.56 84 ILE A O 1
ATOM 659 N N . GLU A 1 85 ? 51.349 -4.717 22.735 1.00 60.12 85 GLU A N 1
ATOM 660 C CA . GLU A 1 85 ? 51.837 -6.058 23.058 1.00 60.12 85 GLU A CA 1
ATOM 661 C C . GLU A 1 85 ? 50.879 -6.725 24.054 1.00 60.12 85 GLU A C 1
ATOM 663 O O . GLU A 1 85 ? 51.271 -7.117 25.147 1.00 60.12 85 GLU A O 1
ATOM 668 N N . ASP A 1 86 ? 49.600 -6.834 23.688 1.00 61.38 86 ASP A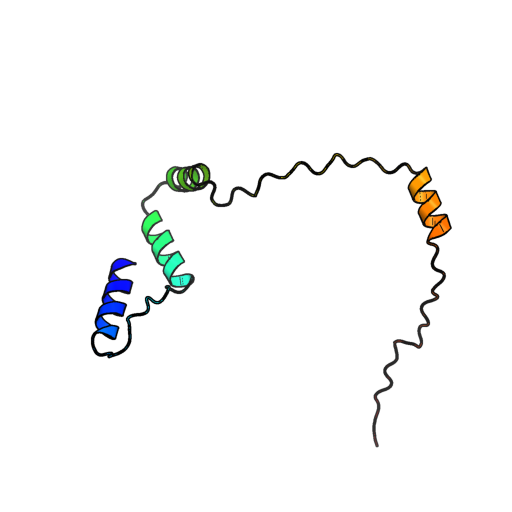 N 1
ATOM 669 C CA . ASP A 1 86 ? 48.685 -7.731 24.391 1.00 61.38 86 ASP A CA 1
ATOM 670 C C . ASP A 1 86 ? 48.842 -9.114 23.761 1.00 61.38 86 ASP A C 1
ATOM 672 O O . ASP A 1 86 ? 48.261 -9.447 22.726 1.00 61.38 86 ASP A O 1
ATOM 676 N N . THR A 1 87 ? 49.714 -9.915 24.374 1.00 65.62 87 THR A N 1
ATOM 677 C CA . THR A 1 87 ? 49.761 -11.356 24.131 1.00 65.62 87 THR A CA 1
ATOM 678 C C . THR A 1 87 ? 48.413 -11.920 24.559 1.00 65.62 87 THR A C 1
ATOM 680 O O . THR A 1 87 ? 48.120 -11.964 25.750 1.00 65.62 87 THR A O 1
ATOM 683 N N . ILE A 1 88 ? 47.583 -12.321 23.596 1.00 65.44 88 ILE A N 1
ATOM 684 C CA . ILE A 1 88 ? 46.357 -13.071 23.880 1.00 65.44 88 ILE A CA 1
ATOM 685 C C . ILE A 1 88 ? 46.788 -14.380 24.554 1.00 65.44 88 ILE A C 1
ATOM 687 O O . ILE A 1 88 ? 47.430 -15.212 23.906 1.00 65.44 88 ILE A O 1
ATOM 691 N N . ASP A 1 89 ? 46.494 -14.534 25.848 1.00 68.00 89 ASP A N 1
ATOM 692 C CA . ASP A 1 89 ? 46.742 -15.772 26.586 1.00 68.00 89 ASP A CA 1
ATOM 693 C C . ASP A 1 89 ? 45.723 -16.829 26.126 1.00 68.00 89 ASP A C 1
ATOM 695 O O . ASP A 1 89 ? 44.521 -16.645 26.327 1.00 68.00 89 ASP A O 1
ATOM 699 N N . PRO A 1 90 ? 46.154 -17.942 25.506 1.00 63.25 90 PRO A N 1
ATOM 700 C CA . PRO A 1 90 ? 45.243 -18.985 25.044 1.00 63.25 90 PRO A CA 1
ATOM 701 C C . PRO A 1 90 ? 44.473 -19.696 26.169 1.00 63.25 90 PRO A C 1
ATOM 703 O O . PRO A 1 90 ? 43.598 -20.505 25.863 1.00 63.25 90 PRO A O 1
ATOM 706 N N . LEU A 1 91 ? 44.816 -19.474 27.448 1.00 61.03 91 LEU A N 1
ATOM 707 C CA . LEU A 1 91 ? 44.092 -20.053 28.584 1.00 61.03 91 LEU A CA 1
ATOM 708 C C . LEU A 1 91 ? 42.823 -19.289 28.988 1.00 61.03 91 LEU A C 1
ATOM 710 O O . LEU A 1 91 ? 41.997 -19.885 29.678 1.00 61.03 91 LEU A O 1
ATOM 714 N N . ASP A 1 92 ? 42.637 -18.036 28.564 1.00 64.44 92 ASP A N 1
ATOM 715 C CA . ASP A 1 92 ? 41.454 -17.244 28.950 1.00 64.44 92 ASP A CA 1
ATOM 716 C C . ASP A 1 92 ? 40.149 -17.746 28.292 1.00 64.44 92 ASP A C 1
ATOM 718 O O . ASP A 1 92 ? 39.061 -17.458 28.786 1.00 64.44 92 ASP A O 1
ATOM 722 N N . ASP A 1 93 ? 40.240 -18.559 27.230 1.00 65.12 93 ASP A N 1
ATOM 723 C CA . ASP A 1 93 ? 39.085 -19.066 26.467 1.00 65.12 93 ASP A CA 1
ATOM 724 C C . ASP A 1 93 ? 38.583 -20.458 26.916 1.00 65.12 93 ASP A C 1
ATOM 726 O O . ASP A 1 93 ? 37.678 -21.030 26.298 1.00 65.12 93 ASP A O 1
ATOM 730 N N . LEU A 1 94 ? 39.154 -21.054 27.971 1.00 64.25 94 LEU A N 1
ATOM 731 C CA . LEU A 1 94 ? 38.703 -22.354 28.479 1.00 64.25 94 LEU A CA 1
ATOM 732 C C . LEU A 1 94 ? 37.709 -22.188 29.635 1.00 64.25 94 LEU A C 1
ATOM 734 O O . LEU A 1 94 ? 38.065 -22.325 30.804 1.00 64.25 94 LEU A O 1
ATOM 738 N N . ASP A 1 95 ? 36.433 -21.991 29.297 1.00 65.62 95 ASP A N 1
ATOM 739 C CA . ASP A 1 95 ? 35.316 -22.242 30.214 1.00 65.62 95 ASP A CA 1
ATOM 740 C C . ASP A 1 95 ? 35.284 -23.743 30.567 1.00 65.62 95 ASP A C 1
ATOM 742 O O . ASP A 1 95 ? 34.636 -24.558 29.901 1.00 65.62 95 ASP A O 1
ATOM 746 N N . ILE A 1 96 ? 36.007 -24.141 31.620 1.00 63.06 96 ILE A N 1
ATOM 747 C CA . ILE A 1 96 ? 35.888 -25.475 32.217 1.00 63.06 96 ILE A CA 1
ATOM 748 C C . ILE A 1 96 ? 34.551 -25.520 32.952 1.00 63.06 96 ILE A C 1
ATOM 750 O O . ILE A 1 96 ? 34.466 -25.261 34.149 1.00 63.06 96 ILE A O 1
ATOM 754 N N . ASN A 1 97 ? 33.498 -25.855 32.215 1.00 62.19 97 ASN A N 1
ATOM 755 C CA . ASN A 1 97 ? 32.235 -26.281 32.788 1.00 62.19 97 ASN A CA 1
ATOM 756 C C . ASN A 1 97 ? 32.091 -27.788 32.550 1.00 62.19 97 ASN A C 1
ATOM 758 O O . ASN A 1 97 ? 31.534 -28.237 31.548 1.00 62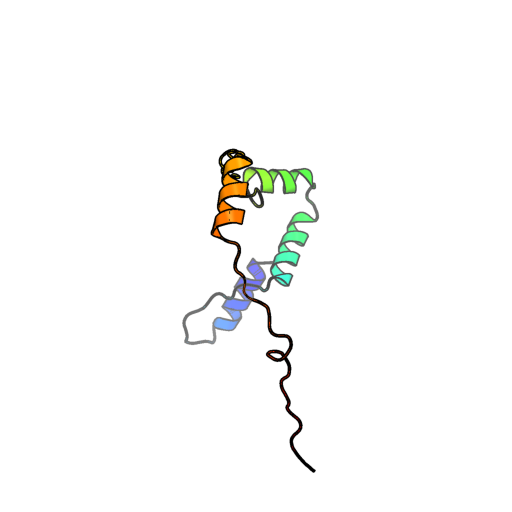.19 97 ASN A O 1
ATOM 762 N N . SER A 1 98 ? 32.649 -28.573 33.467 1.00 58.56 98 SER A N 1
ATOM 763 C CA . SER A 1 98 ? 32.305 -29.984 33.631 1.00 58.56 98 SER A CA 1
ATOM 764 C C . SER A 1 98 ? 32.045 -30.240 35.111 1.00 58.56 98 SER A C 1
ATOM 766 O O . SER A 1 98 ? 32.918 -30.728 35.830 1.00 58.56 98 SER A O 1
ATOM 768 N N . ASP A 1 99 ? 30.850 -29.842 35.542 1.00 61.38 99 ASP A N 1
ATOM 769 C CA . ASP A 1 99 ? 30.227 -30.347 36.760 1.00 61.38 99 ASP A CA 1
ATOM 770 C C . ASP A 1 99 ? 29.859 -31.833 36.577 1.00 61.38 99 ASP A C 1
ATOM 772 O O . ASP A 1 99 ? 29.277 -32.227 35.563 1.00 61.38 99 ASP A O 1
ATOM 776 N N . ASP A 1 100 ? 30.200 -32.590 37.621 1.00 54.72 100 ASP A N 1
ATOM 777 C CA . ASP A 1 100 ? 29.523 -33.758 38.197 1.00 54.72 100 ASP A CA 1
ATOM 778 C C . ASP A 1 100 ? 29.474 -35.113 37.454 1.00 54.72 100 ASP A C 1
ATOM 780 O O . ASP A 1 100 ? 28.633 -35.366 36.589 1.00 54.72 100 ASP A O 1
ATOM 784 N N . GLU A 1 101 ? 30.273 -36.060 37.973 1.00 44.34 101 GLU A N 1
ATOM 785 C CA . GLU A 1 101 ? 29.747 -37.315 38.557 1.00 44.34 101 GLU A CA 1
ATOM 786 C C . GLU A 1 101 ? 30.181 -37.454 40.026 1.00 44.34 101 GLU A C 1
ATOM 788 O O . GLU A 1 101 ? 31.376 -37.207 40.320 1.00 44.34 101 GLU A O 1
#

pLDDT: mean 79.98, std 15.7, range [44.34, 96.31]